Protein AF-A0A821P5X2-F1 (afdb_monomer)

Solvent-accessible surface area (backbone atoms only — not comparable to full-atom values): 7402 Å² total; per-residue (Å²): 134,87,76,95,68,91,84,86,87,85,86,79,69,76,89,75,62,53,78,92,80,50,93,71,82,62,46,75,46,75,87,76,58,95,51,33,59,87,66,76,84,82,69,52,47,79,42,62,74,98,59,90,81,87,87,83,86,78,93,79,87,85,86,77,58,62,74,90,78,35,61,57,41,38,69,57,54,73,70,62,34,49,49,31,41,74,73,73,42,60,81,53,32,83,54,47,29,47,82,56,71,49,66,64,84,132

Secondary structure (DSSP, 8-state):
----S--------TTS--TTT-SS-SEEE----TTB---TTTSPEEE-TTS------------PPPTTS--EEEEPPHHHHHHIIIII-TTTTTT-EEEEEEEPP-

Structure (mmCIF, N/CA/C/O backbone):
data_AF-A0A821P5X2-F1
#
_entry.id   AF-A0A821P5X2-F1
#
loop_
_atom_site.group_PDB
_atom_site.id
_atom_site.type_symbol
_atom_site.label_atom_id
_atom_site.label_alt_id
_atom_site.label_comp_id
_atom_site.label_asym_id
_atom_site.label_entity_id
_atom_site.label_seq_id
_atom_site.pdbx_PDB_ins_code
_atom_site.Cartn_x
_atom_site.Cartn_y
_atom_site.Cartn_z
_atom_site.occupancy
_atom_site.B_iso_or_equiv
_atom_site.auth_seq_id
_atom_site.auth_comp_id
_atom_site.auth_asym_id
_atom_site.auth_atom_id
_atom_site.pdbx_PDB_model_num
ATOM 1 N N . MET A 1 1 ? -8.669 -6.303 -26.177 1.00 47.72 1 MET A N 1
ATOM 2 C CA . MET A 1 1 ? -9.513 -6.062 -24.988 1.00 47.72 1 MET A CA 1
ATOM 3 C C . MET A 1 1 ? -9.014 -4.784 -24.350 1.00 47.72 1 MET A C 1
ATOM 5 O O . MET A 1 1 ? -7.823 -4.696 -24.086 1.00 47.72 1 MET A O 1
ATOM 9 N N . MET A 1 2 ? -9.874 -3.777 -24.230 1.00 43.12 2 MET A N 1
ATOM 10 C CA . MET A 1 2 ? -9.540 -2.514 -23.574 1.00 43.12 2 MET A CA 1
ATOM 11 C C . MET A 1 2 ? -9.728 -2.741 -22.071 1.00 43.12 2 MET A C 1
ATOM 13 O O . MET A 1 2 ? -10.819 -3.114 -21.650 1.00 43.12 2 MET A O 1
ATOM 17 N N . TYR A 1 3 ? -8.658 -2.627 -21.289 1.00 58.06 3 TYR A N 1
ATOM 18 C CA . TYR A 1 3 ? -8.749 -2.663 -19.832 1.00 58.06 3 TYR A CA 1
ATOM 19 C C . TYR A 1 3 ? -9.054 -1.236 -19.364 1.00 58.06 3 TYR A C 1
ATOM 21 O O . TYR A 1 3 ? -8.203 -0.361 -19.505 1.00 58.06 3 TYR A O 1
ATOM 29 N N . GLU A 1 4 ? -10.259 -0.981 -18.852 1.00 76.00 4 GLU A N 1
ATOM 30 C CA . GLU A 1 4 ? -10.622 0.314 -18.257 1.00 76.00 4 GLU A CA 1
ATOM 31 C C . GLU A 1 4 ? -10.053 0.423 -16.836 1.00 76.00 4 GLU A C 1
ATOM 33 O O . GLU A 1 4 ? -10.744 0.237 -15.839 1.00 76.00 4 GLU A O 1
ATOM 38 N N . GLY A 1 5 ? -8.747 0.660 -16.748 1.00 83.75 5 GLY A N 1
ATOM 39 C CA . GLY A 1 5 ? -8.027 0.783 -15.486 1.00 83.75 5 GLY A CA 1
ATOM 40 C C . GLY A 1 5 ? -6.762 1.622 -15.622 1.00 83.75 5 GLY A C 1
ATOM 41 O O . GLY A 1 5 ? -6.479 2.203 -16.670 1.00 83.75 5 GLY A O 1
ATOM 42 N N . LEU A 1 6 ? -5.982 1.688 -14.546 1.00 88.19 6 LEU A N 1
ATOM 43 C CA . LEU A 1 6 ? -4.728 2.430 -14.524 1.00 88.19 6 LEU A CA 1
ATOM 44 C C . LEU A 1 6 ? -3.630 1.656 -15.266 1.00 88.19 6 LEU A C 1
ATOM 46 O O . LEU A 1 6 ? -3.266 0.551 -14.871 1.00 88.19 6 LEU A O 1
ATOM 50 N N . SER A 1 7 ? -3.075 2.261 -16.315 1.00 90.62 7 SER A N 1
ATOM 51 C CA . SER A 1 7 ? -1.924 1.731 -17.047 1.00 90.62 7 SER A CA 1
ATOM 52 C C . SER A 1 7 ? -0.751 2.694 -16.920 1.00 90.62 7 SER A C 1
ATOM 54 O O . SER A 1 7 ? -0.793 3.801 -17.453 1.00 90.62 7 SER A O 1
ATOM 56 N N . ILE A 1 8 ? 0.303 2.268 -16.223 1.00 90.00 8 ILE A N 1
ATOM 57 C CA . ILE A 1 8 ? 1.513 3.068 -16.004 1.00 90.00 8 ILE A CA 1
ATOM 58 C C . ILE A 1 8 ? 2.733 2.286 -16.483 1.00 90.00 8 ILE A C 1
ATOM 60 O O . ILE A 1 8 ? 2.863 1.090 -16.233 1.00 90.00 8 ILE A O 1
ATOM 64 N N . THR A 1 9 ? 3.652 2.984 -17.150 1.00 91.44 9 THR A N 1
ATOM 65 C CA . THR A 1 9 ? 4.991 2.477 -17.466 1.00 91.44 9 THR A CA 1
ATOM 66 C C . THR A 1 9 ? 6.016 3.221 -16.623 1.00 91.44 9 THR A C 1
ATOM 68 O O . THR A 1 9 ? 6.053 4.448 -16.633 1.00 91.44 9 THR A O 1
ATOM 71 N N . PHE A 1 10 ? 6.855 2.478 -15.906 1.00 88.06 10 PHE A N 1
ATOM 72 C CA . PHE A 1 10 ? 7.896 3.039 -15.050 1.00 88.06 10 PHE A CA 1
ATOM 73 C C . PHE A 1 10 ? 9.279 2.839 -15.664 1.00 88.06 10 PHE A C 1
ATOM 75 O O . PHE A 1 10 ? 9.603 1.761 -16.165 1.00 88.06 10 PHE A O 1
ATOM 82 N N . TYR A 1 11 ? 10.118 3.865 -15.553 1.00 88.38 11 TYR A N 1
ATOM 83 C CA . TYR A 1 11 ? 11.547 3.772 -15.821 1.00 88.38 11 TYR A CA 1
ATOM 84 C C . TYR A 1 11 ? 12.305 3.631 -14.496 1.00 88.38 11 TYR A C 1
ATOM 86 O O . TYR A 1 11 ? 12.151 4.467 -13.609 1.00 88.38 11 TYR A O 1
ATOM 94 N N . ILE A 1 12 ? 13.121 2.579 -14.361 1.00 84.75 12 ILE A N 1
ATOM 95 C CA . ILE A 1 12 ? 13.922 2.325 -13.153 1.00 84.75 12 ILE A CA 1
ATOM 96 C C . ILE A 1 12 ? 15.410 2.520 -13.481 1.00 84.75 12 ILE A C 1
ATOM 98 O O . ILE A 1 12 ? 15.993 1.674 -14.171 1.00 84.75 12 ILE A O 1
ATOM 102 N N . PRO A 1 13 ? 16.055 3.596 -12.995 1.00 83.31 13 PRO A N 1
ATOM 103 C CA . PRO A 1 13 ? 17.463 3.863 -13.264 1.00 83.31 13 PRO A CA 1
ATOM 104 C C . PRO A 1 13 ? 18.374 2.993 -12.380 1.00 83.31 13 PRO A C 1
ATOM 106 O O . PRO A 1 13 ? 18.864 3.433 -11.344 1.00 83.31 13 PRO A O 1
ATOM 109 N N . ARG A 1 14 ? 18.659 1.759 -12.816 1.00 77.69 14 ARG A N 1
ATOM 110 C CA . ARG A 1 14 ? 19.507 0.791 -12.076 1.00 77.69 14 ARG A CA 1
ATOM 111 C C . ARG A 1 14 ? 20.960 1.228 -11.844 1.00 77.69 14 ARG A C 1
ATOM 113 O O . ARG A 1 14 ? 21.694 0.582 -11.115 1.00 77.69 14 ARG A O 1
ATOM 120 N N . HIS A 1 15 ? 21.415 2.297 -12.488 1.00 80.69 15 HIS A N 1
ATOM 121 C CA . HIS A 1 15 ? 22.753 2.849 -12.254 1.00 80.69 15 HIS A CA 1
ATOM 122 C C . HIS A 1 15 ? 22.799 3.789 -11.037 1.00 80.69 15 HIS A C 1
ATOM 124 O O . HIS A 1 15 ? 23.883 4.175 -10.614 1.00 80.69 15 HIS A O 1
ATOM 130 N N . LEU A 1 16 ? 21.639 4.167 -10.485 1.00 77.94 16 LEU A N 1
ATOM 131 C CA . LEU A 1 16 ? 21.517 5.027 -9.303 1.00 77.94 16 LEU A CA 1
ATOM 132 C C . LEU A 1 16 ? 21.188 4.238 -8.027 1.00 77.94 16 LEU A C 1
ATOM 134 O O . LEU A 1 16 ? 21.094 4.827 -6.952 1.00 77.94 16 LEU A O 1
ATOM 138 N N . SER A 1 17 ? 20.989 2.920 -8.121 1.00 73.94 17 SER A N 1
ATOM 139 C CA . SER A 1 17 ? 20.738 2.068 -6.959 1.00 73.94 17 SER A CA 1
ATOM 140 C C . SER A 1 17 ? 22.025 1.846 -6.169 1.00 73.94 17 SER A C 1
ATOM 142 O O . SER A 1 17 ? 23.042 1.418 -6.715 1.00 73.94 17 SER A O 1
ATOM 144 N N . PHE A 1 18 ? 21.973 2.133 -4.868 1.00 76.31 18 PHE A N 1
ATOM 145 C CA . PHE A 1 18 ? 23.083 1.918 -3.947 1.00 76.31 18 PHE A CA 1
ATOM 146 C C . PHE A 1 18 ? 23.133 0.438 -3.532 1.00 76.31 18 PHE A C 1
ATOM 148 O O . PHE A 1 18 ? 22.238 -0.017 -2.809 1.00 76.31 18 PHE A O 1
ATOM 155 N N . PRO A 1 19 ? 24.172 -0.324 -3.921 1.00 66.25 19 PRO A N 1
ATOM 156 C CA . PRO A 1 19 ? 24.204 -1.777 -3.717 1.00 66.25 19 PRO A CA 1
ATOM 157 C C . PRO A 1 19 ? 24.166 -2.206 -2.243 1.00 66.25 19 PRO A C 1
ATOM 159 O O . PRO A 1 19 ? 23.779 -3.324 -1.932 1.00 66.25 19 PRO A O 1
ATOM 162 N N . SER A 1 20 ? 24.571 -1.325 -1.324 1.00 66.81 20 SER A N 1
ATOM 163 C CA . SER A 1 20 ? 24.594 -1.588 0.120 1.00 66.81 20 SER A CA 1
ATOM 164 C C . SER A 1 20 ? 23.249 -1.377 0.819 1.00 66.81 20 SER A C 1
ATOM 166 O O . SER A 1 20 ? 23.094 -1.800 1.963 1.00 66.81 20 SER A O 1
ATOM 168 N N . THR A 1 21 ? 22.283 -0.723 0.170 1.00 64.12 21 THR A N 1
ATOM 169 C CA . THR A 1 21 ? 20.966 -0.415 0.755 1.00 64.12 21 THR A CA 1
ATOM 170 C C . THR A 1 21 ? 19.804 -1.022 -0.026 1.00 64.12 21 THR A C 1
ATOM 172 O O . THR A 1 21 ? 18.703 -1.135 0.511 1.00 64.12 21 THR A O 1
ATOM 175 N N . THR A 1 22 ? 20.037 -1.455 -1.267 1.00 65.06 22 THR A N 1
ATOM 176 C CA . THR A 1 22 ? 19.025 -2.076 -2.130 1.00 65.06 22 THR A CA 1
ATOM 177 C C . THR A 1 22 ? 19.357 -3.548 -2.359 1.00 65.06 22 THR A C 1
ATOM 179 O O . THR A 1 22 ? 20.250 -3.889 -3.124 1.00 65.06 22 THR A O 1
ATOM 182 N N . PHE A 1 23 ? 18.645 -4.435 -1.656 1.00 57.81 23 PHE A N 1
ATOM 183 C CA . PHE A 1 23 ? 18.826 -5.890 -1.770 1.00 57.81 23 PHE A CA 1
ATOM 184 C C . PHE A 1 23 ? 18.088 -6.500 -2.974 1.00 57.81 23 PHE A C 1
ATOM 186 O O . PHE A 1 23 ? 18.386 -7.625 -3.364 1.00 57.81 23 PHE A O 1
ATOM 193 N N . GLU A 1 24 ? 17.137 -5.774 -3.569 1.00 66.50 24 GLU A N 1
ATOM 194 C CA . GLU A 1 24 ? 16.367 -6.222 -4.731 1.00 66.50 24 GLU A CA 1
ATOM 195 C C . GLU A 1 24 ? 16.063 -5.053 -5.678 1.00 66.50 24 GLU A C 1
ATOM 197 O O . GLU A 1 24 ? 15.624 -3.988 -5.241 1.00 66.50 24 GLU A O 1
ATOM 202 N N . ASP A 1 25 ? 16.245 -5.282 -6.981 1.00 69.81 25 ASP A N 1
ATOM 203 C CA . ASP A 1 25 ? 15.838 -4.355 -8.037 1.00 69.81 25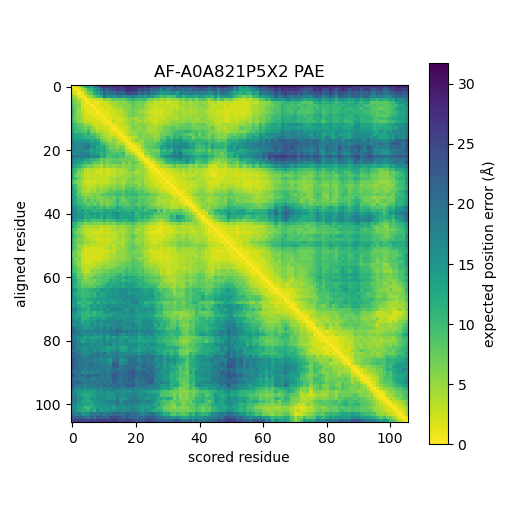 ASP A CA 1
ATOM 204 C C . ASP A 1 25 ? 14.332 -4.478 -8.308 1.00 69.81 25 ASP A C 1
ATOM 206 O O . ASP A 1 25 ? 13.842 -5.545 -8.697 1.00 69.81 25 ASP A O 1
ATOM 210 N N . GLY A 1 26 ? 13.591 -3.375 -8.198 1.00 77.00 26 GLY A N 1
ATOM 211 C CA . GLY A 1 26 ? 12.186 -3.346 -8.595 1.00 77.00 26 GLY A CA 1
ATOM 212 C C . GLY A 1 26 ? 11.392 -2.174 -8.048 1.00 77.00 26 GLY A C 1
ATOM 213 O O . GLY A 1 26 ? 11.948 -1.181 -7.587 1.00 77.00 26 GLY A O 1
ATOM 214 N N . LEU A 1 27 ? 10.071 -2.295 -8.149 1.00 84.62 27 LEU A N 1
ATOM 215 C CA . LEU A 1 27 ? 9.117 -1.326 -7.614 1.00 84.62 27 LEU A CA 1
ATOM 216 C C . LEU A 1 27 ? 8.353 -1.955 -6.458 1.00 84.62 27 LEU A C 1
ATOM 218 O O . LEU A 1 27 ? 8.014 -3.135 -6.502 1.00 84.62 27 LEU A O 1
ATOM 222 N N . ALA A 1 28 ? 8.041 -1.150 -5.452 1.00 85.12 28 ALA A N 1
ATOM 223 C CA . ALA A 1 28 ? 7.081 -1.507 -4.424 1.00 85.12 28 ALA A CA 1
ATOM 224 C C . ALA A 1 28 ? 5.737 -0.861 -4.780 1.00 85.12 28 ALA A C 1
ATOM 226 O O . ALA A 1 28 ? 5.635 0.361 -4.849 1.00 85.12 28 ALA A O 1
ATOM 227 N N . LEU A 1 29 ? 4.723 -1.683 -5.037 1.00 86.19 29 LEU A N 1
ATOM 228 C CA . LEU A 1 29 ? 3.350 -1.244 -5.246 1.00 86.19 29 LEU A CA 1
ATOM 229 C C . LEU A 1 29 ? 2.585 -1.293 -3.925 1.00 86.19 29 LEU A C 1
ATOM 231 O O . LEU A 1 29 ? 2.657 -2.285 -3.200 1.00 86.19 29 LEU A O 1
ATOM 235 N N . PHE A 1 30 ? 1.811 -0.241 -3.674 1.00 85.50 30 PHE A N 1
ATOM 236 C CA . PHE A 1 30 ? 0.891 -0.115 -2.553 1.00 85.50 30 PHE A CA 1
ATOM 237 C C . PHE A 1 30 ? -0.480 0.320 -3.052 1.00 85.50 30 PHE A C 1
ATOM 239 O O . PHE A 1 30 ? -0.575 1.187 -3.918 1.00 85.50 30 PHE A O 1
ATOM 246 N N . LEU A 1 31 ? -1.526 -0.280 -2.489 1.00 83.31 31 LEU A N 1
ATOM 247 C CA . LEU A 1 31 ? -2.912 0.141 -2.657 1.00 83.31 31 LEU A CA 1
ATOM 248 C C . LEU A 1 31 ? -3.432 0.531 -1.272 1.00 83.31 31 LEU A C 1
ATOM 250 O O . LEU A 1 31 ? -3.281 -0.246 -0.332 1.00 83.31 31 LEU A O 1
ATOM 254 N N . HIS A 1 32 ? -3.993 1.727 -1.152 1.00 81.00 32 HIS A N 1
ATOM 255 C CA . HIS A 1 32 ? -4.572 2.253 0.082 1.00 81.00 32 HIS A CA 1
ATOM 256 C C . HIS A 1 32 ? -5.752 3.165 -0.270 1.00 81.00 32 HIS A C 1
ATOM 258 O O . HIS A 1 32 ? -5.854 3.618 -1.416 1.00 81.00 32 HIS A O 1
ATOM 264 N N . ASP A 1 33 ? -6.642 3.420 0.686 1.00 78.19 33 ASP A N 1
ATOM 265 C CA . ASP A 1 33 ? -7.697 4.416 0.491 1.00 78.19 33 ASP A CA 1
ATOM 266 C C . ASP A 1 33 ? -7.110 5.839 0.531 1.00 78.19 33 ASP A C 1
ATOM 268 O O . ASP A 1 33 ? -6.065 6.086 1.134 1.00 78.19 33 ASP A O 1
ATOM 272 N N . ASN A 1 34 ? -7.779 6.801 -0.113 1.00 76.62 34 ASN A N 1
ATOM 273 C CA . ASN A 1 34 ? -7.281 8.181 -0.228 1.00 76.62 34 ASN A CA 1
ATOM 274 C C . ASN A 1 34 ? -7.032 8.860 1.131 1.00 76.62 34 ASN A C 1
ATOM 276 O O . ASN A 1 34 ? -6.164 9.724 1.228 1.00 76.62 34 ASN A O 1
ATOM 280 N N . ASP A 1 35 ? -7.775 8.446 2.158 1.00 70.94 35 ASP A N 1
ATOM 281 C CA . ASP A 1 35 ? -7.722 9.013 3.509 1.00 70.94 35 ASP A CA 1
ATOM 282 C C . ASP A 1 35 ? -6.730 8.255 4.424 1.00 70.94 35 ASP A C 1
ATOM 284 O O . ASP A 1 35 ? -6.538 8.587 5.597 1.00 70.94 35 ASP A O 1
ATOM 288 N N . GLU A 1 36 ? -6.078 7.215 3.898 1.00 71.69 36 GLU A N 1
ATOM 289 C CA . GLU A 1 36 ? -5.126 6.385 4.630 1.00 71.69 36 GLU A CA 1
ATOM 290 C C . GLU A 1 36 ? -3.678 6.795 4.363 1.00 71.69 36 GLU A C 1
ATOM 292 O O . GLU A 1 36 ? -3.295 7.227 3.273 1.00 71.69 36 GLU A O 1
ATOM 297 N N . LEU A 1 37 ? -2.826 6.581 5.365 1.00 69.75 37 LEU A N 1
ATOM 298 C CA . LEU A 1 37 ? -1.387 6.744 5.196 1.00 69.75 37 LEU A CA 1
ATOM 299 C C . LEU A 1 37 ? -0.788 5.603 4.379 1.00 69.75 37 LEU A C 1
ATOM 301 O O . LEU A 1 37 ? -0.934 4.428 4.723 1.00 69.75 37 LEU A O 1
ATOM 305 N N . ALA A 1 38 ? 0.011 5.961 3.375 1.00 66.19 38 ALA A N 1
ATOM 306 C CA . ALA A 1 38 ? 0.807 5.020 2.597 1.00 66.19 38 ALA A CA 1
ATOM 307 C C . ALA A 1 38 ? 1.968 4.431 3.432 1.00 66.19 38 ALA A C 1
ATOM 309 O O . ALA A 1 38 ? 3.124 4.849 3.329 1.00 66.19 38 ALA A O 1
ATOM 310 N N . PHE A 1 39 ? 1.683 3.441 4.283 1.00 65.75 39 PHE A N 1
ATOM 311 C CA . PHE A 1 39 ? 2.704 2.737 5.064 1.00 65.75 39 PHE A CA 1
ATOM 312 C C . PHE A 1 39 ? 3.412 1.656 4.234 1.00 65.75 39 PHE A C 1
ATOM 314 O O . PHE A 1 39 ? 2.985 0.504 4.155 1.00 65.75 39 PHE A O 1
ATOM 321 N N . MET A 1 40 ? 4.560 2.028 3.659 1.00 60.06 40 MET A N 1
ATOM 322 C CA . MET A 1 40 ? 5.279 1.226 2.661 1.00 60.06 40 MET A CA 1
ATOM 323 C C . MET A 1 40 ? 6.034 -0.022 3.175 1.00 60.06 40 MET A C 1
ATOM 325 O O . MET A 1 40 ? 6.693 -0.711 2.396 1.00 60.06 40 MET A O 1
ATOM 329 N N . VAL A 1 41 ? 6.024 -0.329 4.474 1.00 58.25 41 VAL A N 1
ATOM 330 C CA . VAL A 1 41 ? 6.962 -1.335 5.022 1.00 58.25 41 VAL A CA 1
ATOM 331 C C . VAL A 1 41 ? 6.378 -2.748 5.070 1.00 58.25 41 VAL A C 1
ATOM 333 O O . VAL A 1 41 ? 7.121 -3.705 4.873 1.00 58.25 41 VAL A O 1
ATOM 336 N N . LYS A 1 42 ? 5.071 -2.908 5.314 1.00 59.25 42 LYS A N 1
ATOM 337 C CA . LYS A 1 42 ? 4.475 -4.239 5.550 1.00 59.25 42 LYS A CA 1
ATOM 338 C C . LYS A 1 42 ? 3.617 -4.778 4.403 1.00 59.25 42 LYS A C 1
ATOM 340 O O . LYS A 1 42 ? 3.627 -5.984 4.187 1.00 59.25 42 LYS A O 1
ATOM 345 N N . ASN A 1 43 ? 2.967 -3.909 3.627 1.00 64.56 43 ASN A N 1
ATOM 346 C CA . ASN A 1 43 ? 1.921 -4.325 2.679 1.00 64.56 43 ASN A CA 1
ATOM 347 C C . ASN A 1 43 ? 2.301 -4.123 1.202 1.00 64.56 43 ASN A C 1
ATOM 349 O O . ASN A 1 43 ? 1.426 -3.910 0.363 1.00 64.56 43 ASN A O 1
ATOM 353 N N . SER A 1 44 ? 3.599 -4.144 0.868 1.00 78.88 44 SER A N 1
ATOM 354 C CA . SER A 1 44 ? 4.028 -3.948 -0.524 1.00 78.88 44 SER A CA 1
ATOM 355 C C . SER A 1 44 ? 3.846 -5.207 -1.334 1.00 78.88 44 SER A C 1
ATOM 357 O O . SER A 1 44 ? 4.224 -6.298 -0.912 1.00 78.88 44 SER A O 1
ATOM 359 N N . ILE A 1 45 ? 3.462 -5.011 -2.587 1.00 85.06 45 ILE A N 1
ATOM 360 C CA . ILE A 1 45 ? 3.703 -5.992 -3.636 1.00 85.06 45 ILE A CA 1
ATOM 361 C C . ILE A 1 45 ? 4.972 -5.574 -4.375 1.00 85.06 45 ILE A C 1
ATOM 363 O O . ILE A 1 45 ? 5.059 -4.468 -4.906 1.00 85.06 45 ILE A O 1
ATOM 367 N N . ARG A 1 46 ? 5.974 -6.453 -4.419 1.00 86.06 46 ARG A N 1
ATOM 368 C CA . ARG A 1 46 ? 7.201 -6.203 -5.185 1.00 86.06 46 ARG A CA 1
ATOM 369 C C . ARG A 1 46 ? 6.989 -6.562 -6.651 1.00 86.06 46 ARG A C 1
ATOM 371 O O . ARG A 1 46 ? 6.618 -7.687 -6.974 1.00 86.06 46 ARG A O 1
ATOM 378 N N . LEU A 1 47 ? 7.259 -5.612 -7.540 1.00 88.00 47 LEU A N 1
ATOM 379 C CA . LEU A 1 47 ? 7.135 -5.764 -8.984 1.00 88.00 47 LEU A CA 1
ATOM 380 C C . LEU A 1 47 ? 8.520 -5.819 -9.624 1.00 88.00 47 LEU A C 1
ATOM 382 O O . LEU A 1 47 ? 9.321 -4.886 -9.518 1.00 88.00 47 LEU A O 1
ATOM 386 N N . ARG A 1 48 ? 8.788 -6.919 -10.329 1.00 87.44 48 ARG A N 1
ATOM 387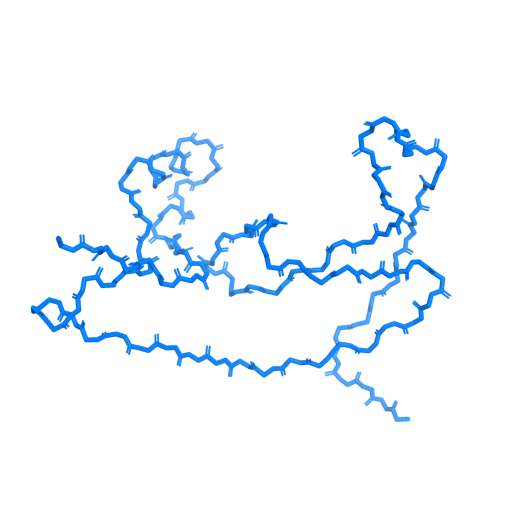 C CA . ARG A 1 48 ? 10.050 -7.124 -11.044 1.00 87.44 48 ARG A CA 1
ATOM 388 C C . ARG A 1 48 ? 10.116 -6.249 -12.306 1.00 87.44 48 ARG A C 1
ATOM 390 O O . ARG A 1 48 ? 9.152 -6.235 -13.073 1.00 87.44 48 ARG A O 1
ATOM 397 N N . PRO A 1 49 ? 11.241 -5.577 -12.593 1.00 88.00 49 PRO A N 1
ATOM 398 C CA . PRO A 1 49 ? 11.386 -4.785 -13.811 1.00 88.00 49 PRO A CA 1
ATOM 399 C C . PRO A 1 49 ? 11.406 -5.641 -15.083 1.00 88.00 49 PRO A C 1
ATOM 401 O O . PRO A 1 49 ? 11.830 -6.794 -15.063 1.00 88.00 49 PRO A O 1
ATOM 404 N N . GLY A 1 50 ? 11.021 -5.037 -16.212 1.00 87.62 50 GLY A N 1
ATOM 405 C CA . GLY A 1 50 ? 11.069 -5.670 -17.539 1.00 87.62 50 GLY A CA 1
ATOM 406 C C . GLY A 1 50 ? 9.908 -6.620 -17.843 1.00 87.62 50 GLY A C 1
ATOM 407 O O . GLY A 1 50 ? 9.885 -7.222 -18.912 1.00 87.62 50 GLY A O 1
ATOM 408 N N . LEU A 1 51 ? 8.944 -6.741 -16.929 1.00 88.62 51 LEU A N 1
ATOM 409 C CA . LEU A 1 51 ? 7.718 -7.511 -17.111 1.00 88.62 51 LEU A CA 1
ATOM 410 C C . LEU A 1 51 ? 6.506 -6.582 -17.040 1.00 88.62 51 LEU A C 1
ATOM 412 O O . LEU A 1 51 ? 6.495 -5.625 -16.263 1.00 88.62 51 LEU A O 1
ATOM 416 N N . ALA A 1 52 ? 5.480 -6.891 -17.831 1.00 90.50 52 ALA A N 1
ATOM 417 C CA . ALA A 1 52 ? 4.164 -6.295 -17.660 1.00 90.50 52 ALA A CA 1
ATOM 418 C C . ALA A 1 52 ? 3.450 -6.999 -16.500 1.00 90.50 52 ALA A C 1
ATOM 420 O O . ALA A 1 52 ? 3.317 -8.224 -16.503 1.00 90.50 52 ALA A O 1
ATOM 421 N N . HIS A 1 53 ? 2.989 -6.224 -15.520 1.00 90.19 53 HIS A N 1
ATOM 422 C CA . HIS A 1 53 ? 2.238 -6.732 -14.373 1.00 90.19 53 HIS A CA 1
ATOM 423 C C . HIS A 1 53 ? 0.773 -6.347 -14.523 1.00 90.19 53 HIS A C 1
ATOM 425 O O . HIS A 1 53 ? 0.460 -5.171 -14.693 1.00 90.19 53 HIS A O 1
ATOM 431 N N . ILE A 1 54 ? -0.120 -7.333 -14.446 1.00 91.19 54 ILE A N 1
ATOM 432 C CA . ILE A 1 54 ? -1.565 -7.102 -14.382 1.00 91.19 54 ILE A CA 1
ATOM 433 C C . ILE A 1 54 ? -1.971 -7.278 -12.928 1.00 91.19 54 ILE A C 1
ATOM 435 O O . ILE A 1 54 ? -1.883 -8.377 -12.384 1.00 91.19 54 ILE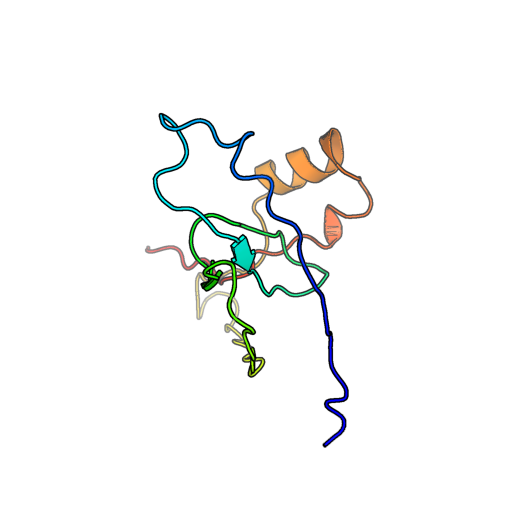 A O 1
ATOM 439 N N . ILE A 1 55 ? -2.390 -6.184 -12.300 1.00 89.44 55 ILE A N 1
ATOM 440 C CA . ILE A 1 55 ? -2.797 -6.177 -10.900 1.00 89.44 55 ILE A CA 1
ATOM 441 C C . ILE A 1 55 ? -4.312 -6.072 -10.840 1.00 89.44 55 ILE A C 1
ATOM 443 O O . ILE A 1 55 ? -4.906 -5.110 -11.322 1.00 89.44 55 ILE A O 1
ATOM 447 N N . THR A 1 56 ? -4.930 -7.071 -10.226 1.00 89.94 56 THR A N 1
ATOM 448 C CA . THR A 1 56 ? -6.355 -7.077 -9.903 1.00 89.94 56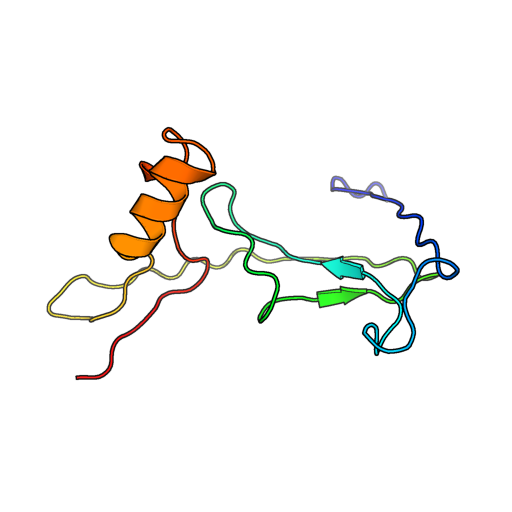 THR A CA 1
ATOM 449 C C . THR A 1 56 ? -6.509 -6.979 -8.399 1.00 89.94 56 THR A C 1
ATOM 451 O O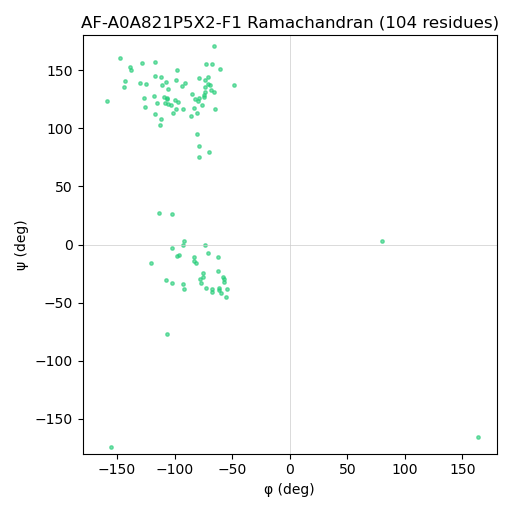 . THR A 1 56 ? -5.802 -7.674 -7.669 1.00 89.94 56 THR A O 1
ATOM 454 N N . TYR A 1 57 ? -7.449 -6.168 -7.931 1.00 86.06 57 TYR A N 1
ATOM 455 C CA . TYR A 1 57 ? -7.726 -6.035 -6.507 1.00 86.06 57 TYR A CA 1
ATOM 456 C C . TYR A 1 57 ? -9.215 -6.215 -6.224 1.00 86.06 57 TYR A C 1
ATOM 458 O O . TYR A 1 57 ? -10.067 -6.002 -7.087 1.00 86.06 57 TYR A O 1
ATOM 466 N N . ARG A 1 58 ? -9.520 -6.608 -4.989 1.00 85.88 58 ARG A N 1
ATOM 467 C CA . ARG A 1 58 ? -10.874 -6.636 -4.441 1.00 85.88 58 ARG A CA 1
ATOM 468 C C . ARG A 1 58 ? -10.854 -5.827 -3.156 1.00 85.88 58 ARG A C 1
ATOM 470 O O . ARG A 1 58 ? -10.144 -6.201 -2.226 1.00 85.88 58 ARG A O 1
ATOM 477 N N . LYS A 1 59 ? -11.626 -4.740 -3.101 1.00 83.81 59 LYS A N 1
ATOM 478 C CA . LYS A 1 59 ? -11.790 -3.977 -1.861 1.00 83.81 59 LYS A CA 1
ATOM 479 C C . LYS A 1 59 ? -12.518 -4.848 -0.832 1.00 83.81 59 LYS A C 1
ATOM 481 O O . LYS A 1 59 ? -13.527 -5.477 -1.156 1.00 83.81 59 LYS A O 1
ATOM 486 N N . SER A 1 60 ? -11.977 -4.907 0.379 1.00 81.06 60 SER A N 1
ATOM 487 C CA . SER A 1 60 ? -12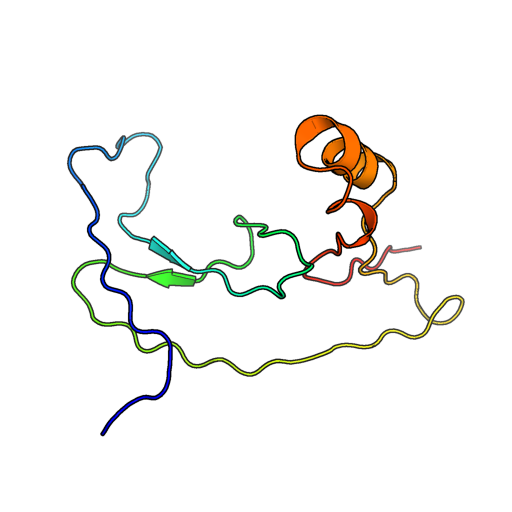.594 -5.565 1.527 1.00 81.06 60 SER A CA 1
ATOM 488 C C . SER A 1 60 ? -12.651 -4.564 2.665 1.00 81.06 60 SER A C 1
ATOM 490 O O . SER A 1 60 ? -11.626 -4.005 3.037 1.00 81.06 60 SER A O 1
ATOM 492 N N . GLU A 1 61 ? -13.838 -4.357 3.220 1.00 78.25 61 GLU A N 1
ATOM 493 C CA . GLU A 1 61 ? -14.043 -3.474 4.364 1.00 78.25 61 GLU A CA 1
ATOM 494 C C . GLU A 1 61 ? -14.284 -4.323 5.607 1.00 78.25 61 GLU A C 1
ATOM 496 O O . GLU A 1 61 ? -15.052 -5.286 5.576 1.00 78.25 61 GLU A O 1
ATOM 501 N N . THR A 1 62 ? -13.610 -3.977 6.702 1.00 75.12 62 THR A N 1
ATOM 502 C CA . THR A 1 62 ? -13.826 -4.617 8.002 1.00 75.12 62 THR A CA 1
ATOM 503 C C . THR A 1 62 ? -14.390 -3.583 8.958 1.00 75.12 62 THR A C 1
ATOM 505 O O . THR A 1 62 ? -13.767 -2.553 9.201 1.00 75.12 62 THR A O 1
ATOM 508 N N . ILE A 1 63 ? -15.571 -3.862 9.504 1.00 77.06 63 ILE A N 1
ATOM 509 C CA . ILE A 1 63 ? -16.237 -2.990 10.472 1.00 77.06 63 ILE A CA 1
ATOM 510 C C . ILE A 1 63 ? -16.125 -3.641 11.847 1.00 77.06 63 ILE A C 1
ATOM 512 O O . ILE A 1 63 ? -16.529 -4.788 12.035 1.00 77.06 63 ILE A O 1
ATOM 516 N N . PHE A 1 64 ? -15.590 -2.898 12.811 1.00 78.31 64 PHE A N 1
ATOM 517 C CA . PHE A 1 64 ? -15.449 -3.351 14.191 1.00 78.31 64 PHE A CA 1
ATOM 518 C C . PHE A 1 64 ? -16.579 -2.792 15.049 1.00 78.31 64 PHE A C 1
ATOM 520 O O . PHE A 1 64 ? -16.968 -1.632 14.908 1.00 78.31 64 PHE A O 1
ATOM 527 N N . LEU A 1 65 ? -17.086 -3.609 15.973 1.00 81.50 65 LEU A N 1
ATOM 528 C CA . LEU A 1 65 ? -17.995 -3.113 17.001 1.00 81.50 65 LEU A CA 1
ATOM 529 C C . LEU A 1 65 ? -17.222 -2.203 17.967 1.00 81.50 65 LEU A C 1
ATOM 531 O O . LEU A 1 65 ? -16.120 -2.570 18.381 1.00 81.50 65 LEU A O 1
ATOM 535 N N . PRO A 1 66 ? -17.779 -1.049 18.374 1.00 77.62 66 PRO A N 1
ATOM 536 C CA . PRO A 1 66 ? -17.114 -0.163 19.320 1.00 77.62 66 PRO A CA 1
ATOM 537 C C . PRO A 1 66 ? -16.976 -0.823 20.700 1.00 77.62 66 PRO A C 1
ATOM 539 O O . PRO A 1 66 ? -17.574 -1.867 20.987 1.00 77.62 66 PRO A O 1
ATOM 542 N N . LYS A 1 67 ? -16.216 -0.182 21.595 1.00 76.75 67 LYS A N 1
ATOM 543 C CA . LYS A 1 67 ? -16.176 -0.569 23.013 1.00 76.75 67 LYS A CA 1
ATOM 544 C C . LYS A 1 67 ? -17.602 -0.733 23.568 1.00 76.75 67 LYS A C 1
ATOM 546 O O . LYS A 1 67 ? -18.449 0.118 23.290 1.00 76.75 67 LYS A O 1
ATOM 551 N N . PRO A 1 68 ? -17.870 -1.787 24.364 1.00 83.94 68 PRO A N 1
ATOM 552 C CA . PRO A 1 68 ? -16.911 -2.721 24.974 1.00 83.94 68 PRO A CA 1
ATOM 553 C C . PRO A 1 68 ? -16.602 -3.987 24.148 1.00 83.94 68 PRO A C 1
ATOM 555 O O . PRO A 1 68 ? -15.871 -4.846 24.627 1.00 83.94 68 PRO A O 1
ATOM 558 N N . TYR A 1 69 ? -17.158 -4.136 22.944 1.00 83.06 69 TYR A N 1
ATOM 559 C CA . TYR A 1 69 ? -17.096 -5.400 22.197 1.00 83.06 69 TYR A CA 1
ATOM 560 C C . TYR A 1 69 ? -15.741 -5.652 21.539 1.00 83.06 69 TYR A C 1
ATOM 562 O O . TYR A 1 69 ? -15.316 -6.799 21.434 1.00 83.06 69 TYR A O 1
ATOM 570 N N . THR A 1 70 ? -15.054 -4.592 21.105 1.00 83.19 70 THR A N 1
ATOM 571 C CA . THR A 1 70 ? -13.677 -4.686 20.616 1.00 83.19 70 THR A CA 1
ATOM 572 C C . THR A 1 70 ? -12.833 -3.515 21.116 1.00 83.19 70 THR A C 1
ATOM 574 O O . THR A 1 70 ? -13.338 -2.420 21.380 1.00 83.19 70 THR A O 1
ATOM 577 N N . ASN A 1 71 ? -11.526 -3.758 21.228 1.00 83.44 71 ASN A N 1
ATOM 578 C CA . ASN A 1 71 ? -10.489 -2.744 21.441 1.00 83.44 71 ASN A CA 1
ATOM 579 C C . ASN A 1 71 ? -9.742 -2.428 20.133 1.00 83.44 71 ASN A C 1
ATOM 581 O O . ASN A 1 71 ? -8.575 -2.040 20.158 1.00 83.44 71 ASN A O 1
ATOM 585 N N . CYS A 1 72 ? -10.400 -2.628 18.991 1.00 81.69 72 CYS A N 1
ATOM 586 C CA . CYS A 1 72 ? -9.827 -2.370 17.680 1.00 81.69 72 CYS A CA 1
ATOM 587 C C . CYS A 1 72 ? -10.141 -0.939 17.236 1.00 81.69 72 CYS A C 1
ATOM 589 O O . CYS A 1 72 ? -11.249 -0.441 17.436 1.00 81.69 72 CYS A O 1
ATOM 591 N N . THR A 1 73 ? -9.166 -0.269 16.630 1.00 77.06 73 THR A N 1
ATOM 592 C CA . THR A 1 73 ? -9.335 1.071 16.064 1.00 77.06 73 THR A CA 1
ATOM 593 C C . THR A 1 73 ? -8.532 1.214 14.779 1.00 77.06 73 THR A C 1
ATOM 595 O O . THR A 1 73 ? -7.400 0.744 14.686 1.00 77.06 73 THR A O 1
ATOM 598 N N . THR A 1 74 ? -9.105 1.900 13.797 1.00 73.12 74 THR A N 1
ATOM 599 C CA . THR A 1 74 ? -8.388 2.413 12.618 1.00 73.12 74 THR A CA 1
ATOM 600 C C . THR A 1 74 ? -7.984 3.877 12.802 1.00 73.12 74 THR A C 1
ATOM 602 O O . THR A 1 74 ? -7.203 4.414 12.022 1.00 73.12 74 THR A O 1
ATOM 605 N N . ALA A 1 75 ? -8.469 4.542 13.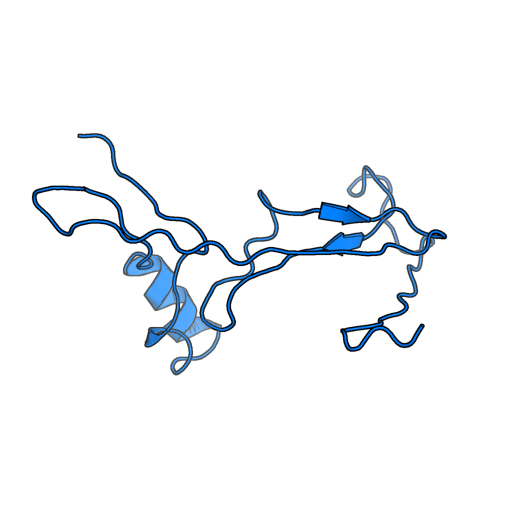857 1.00 74.31 75 ALA A N 1
ATOM 606 C CA . ALA A 1 75 ? -8.098 5.916 14.160 1.00 74.31 75 ALA A CA 1
ATOM 607 C C . ALA A 1 75 ? -6.634 6.006 14.602 1.00 74.31 75 ALA A C 1
ATOM 609 O O . ALA A 1 75 ? -6.177 5.268 15.480 1.00 74.31 75 ALA A O 1
ATOM 610 N N . VAL A 1 76 ? -5.923 6.969 14.025 1.00 73.25 76 VAL A N 1
ATOM 611 C CA . VAL A 1 76 ? -4.534 7.260 14.362 1.00 73.25 76 VAL A CA 1
ATOM 612 C C . VAL A 1 76 ? -4.416 7.902 15.747 1.00 73.25 76 VAL A C 1
ATOM 614 O O . VAL A 1 76 ? -5.198 8.780 16.119 1.00 73.25 76 VAL A O 1
ATOM 617 N N . GLY A 1 77 ? -3.415 7.472 16.523 1.00 72.69 77 GLY A N 1
ATOM 618 C CA . GLY A 1 77 ? -3.150 8.007 17.859 1.00 72.69 77 GLY A CA 1
ATOM 619 C C . GLY A 1 77 ? -2.831 9.510 17.856 1.00 72.69 77 GLY A C 1
ATOM 620 O O . GLY A 1 77 ? -2.262 10.044 16.904 1.00 72.69 77 GLY A O 1
ATOM 621 N N . ARG A 1 78 ? -3.149 10.195 18.964 1.00 73.19 78 ARG A N 1
ATOM 622 C CA . ARG A 1 78 ? -3.058 11.665 19.094 1.00 73.19 78 ARG A CA 1
ATOM 623 C C . ARG A 1 78 ? -1.668 12.233 18.750 1.00 73.19 78 ARG A C 1
ATOM 625 O O . ARG A 1 78 ? -1.585 13.264 18.098 1.00 73.19 78 ARG A O 1
ATOM 632 N N . ASN A 1 79 ? -0.591 11.539 19.126 1.00 73.00 79 ASN A N 1
ATOM 633 C CA . ASN A 1 79 ? 0.783 11.980 18.844 1.00 73.00 79 ASN A CA 1
ATOM 634 C C . ASN A 1 79 ? 1.121 11.936 17.350 1.00 73.00 79 ASN A C 1
ATOM 636 O O . ASN A 1 79 ? 1.760 12.845 16.833 1.00 73.00 79 ASN A O 1
ATOM 640 N N . LEU A 1 80 ? 0.689 10.884 16.652 1.00 71.12 80 LEU A N 1
ATOM 641 C CA . LEU A 1 80 ? 0.950 10.755 15.223 1.00 71.12 80 LEU A CA 1
ATOM 642 C C . LEU A 1 80 ? 0.082 11.751 14.442 1.00 71.12 80 LEU A C 1
ATOM 644 O O . LEU A 1 80 ? 0.575 12.388 13.521 1.00 71.12 80 LEU A O 1
ATOM 648 N N . ARG A 1 81 ? -1.168 11.971 14.875 1.00 72.19 81 ARG A N 1
ATOM 649 C CA . ARG A 1 81 ? -2.029 13.037 14.343 1.00 72.19 81 ARG A CA 1
ATOM 650 C C . ARG A 1 81 ? -1.357 14.410 14.449 1.00 72.19 81 ARG A C 1
ATOM 652 O O . ARG A 1 81 ? -1.301 15.120 13.457 1.00 72.19 81 ARG A O 1
ATOM 659 N N . HIS A 1 82 ? -0.757 14.729 15.596 1.00 72.25 82 HIS A N 1
ATOM 660 C CA . HIS A 1 82 ? -0.038 15.990 15.792 1.00 72.25 82 HIS A CA 1
ATOM 661 C C . HIS A 1 82 ? 1.160 16.163 14.842 1.00 72.25 82 HIS A C 1
ATOM 663 O O . HIS A 1 82 ? 1.393 17.249 14.324 1.00 72.25 82 HIS A O 1
ATOM 669 N N . ILE A 1 83 ? 1.898 15.086 14.551 1.00 70.94 83 ILE A N 1
ATOM 670 C CA . ILE A 1 83 ? 2.973 15.115 13.547 1.00 70.94 83 ILE A CA 1
ATOM 671 C C . ILE A 1 83 ? 2.416 15.501 12.166 1.00 70.94 83 ILE A C 1
ATOM 673 O O . ILE A 1 83 ? 3.025 16.315 11.476 1.00 70.94 83 ILE A O 1
ATOM 677 N N . TYR A 1 84 ? 1.249 14.974 11.781 1.00 68.19 84 TYR A N 1
ATOM 678 C CA . TYR A 1 84 ? 0.590 15.340 10.521 1.00 68.19 84 TYR A CA 1
ATOM 679 C C . TYR A 1 84 ? 0.079 16.781 10.495 1.00 68.19 84 TYR A C 1
ATOM 681 O O . TYR A 1 84 ? 0.256 17.451 9.480 1.00 68.19 84 TYR A O 1
ATOM 689 N N . GLU A 1 85 ? -0.459 17.273 11.613 1.00 69.56 85 GLU A N 1
ATOM 690 C CA . GLU A 1 85 ? -0.898 18.670 11.759 1.00 69.56 85 GLU A CA 1
ATOM 691 C C . GLU A 1 85 ? 0.255 19.664 11.591 1.00 69.56 85 GLU A C 1
ATOM 693 O O . GLU A 1 85 ? 0.068 20.731 11.012 1.00 69.56 85 GLU A O 1
ATOM 698 N N . VAL A 1 86 ? 1.438 19.329 12.114 1.00 69.25 86 VAL A N 1
ATOM 699 C CA . VAL A 1 86 ? 2.576 20.256 12.201 1.00 69.25 86 VAL A CA 1
ATOM 700 C C . VAL A 1 86 ? 3.505 20.167 10.990 1.00 69.25 86 VAL A C 1
ATOM 702 O O . VAL A 1 86 ? 4.043 21.188 10.568 1.00 69.25 86 VAL A O 1
ATOM 705 N N . ILE A 1 87 ? 3.739 18.964 10.454 1.00 66.62 87 ILE A N 1
ATOM 706 C CA . ILE A 1 87 ? 4.800 18.723 9.460 1.00 66.62 87 ILE A CA 1
ATOM 707 C C . ILE A 1 87 ? 4.262 18.624 8.031 1.00 66.62 87 ILE A C 1
ATOM 709 O O . ILE A 1 87 ? 4.967 19.009 7.101 1.00 66.62 87 ILE A O 1
ATOM 713 N N . PHE A 1 88 ? 3.050 18.098 7.839 1.00 67.44 88 PHE A N 1
ATOM 714 C CA . PHE A 1 88 ? 2.547 17.758 6.507 1.00 67.44 88 PHE A CA 1
ATOM 715 C C . PHE A 1 88 ? 1.474 18.741 6.025 1.00 67.44 88 PHE A C 1
ATOM 717 O O . PHE A 1 88 ? 1.770 19.600 5.201 1.00 67.44 88 PHE A O 1
ATOM 724 N N . ASP A 1 89 ? 0.245 18.628 6.531 1.00 66.62 89 ASP A N 1
ATOM 725 C CA . ASP A 1 89 ? -0.867 19.528 6.202 1.00 66.62 89 ASP A CA 1
ATOM 726 C C . ASP A 1 89 ? -1.931 19.447 7.319 1.00 66.62 89 ASP A C 1
ATOM 728 O O . ASP A 1 89 ? -2.450 18.354 7.592 1.00 66.62 89 ASP A O 1
ATOM 732 N N . PRO A 1 90 ? -2.308 20.574 7.953 1.00 64.56 90 PRO A N 1
ATOM 733 C CA . PRO A 1 90 ? -3.360 20.612 8.968 1.00 64.56 90 PRO A CA 1
ATOM 734 C C . PRO A 1 90 ? -4.713 20.073 8.485 1.00 64.56 90 PRO A C 1
ATOM 736 O O . PRO A 1 90 ? -5.480 19.534 9.283 1.00 64.56 90 PRO A O 1
ATOM 739 N N . HIS A 1 91 ? -5.022 20.200 7.192 1.00 61.47 91 HIS A N 1
ATOM 740 C 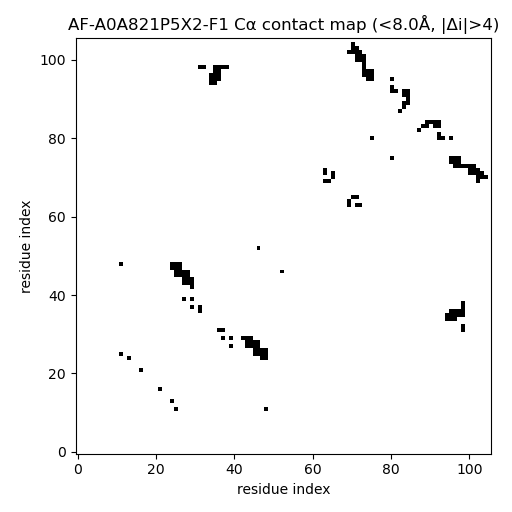CA . HIS A 1 91 ? -6.277 19.725 6.612 1.00 61.47 91 HIS A CA 1
ATOM 741 C C . HIS A 1 91 ? -6.312 18.200 6.450 1.00 61.47 91 HIS A C 1
ATOM 743 O O . HIS A 1 91 ? -7.386 17.607 6.551 1.00 61.47 91 HIS A O 1
ATOM 749 N N . LEU A 1 92 ? -5.151 17.556 6.282 1.00 59.97 92 LEU A N 1
ATOM 750 C CA . LEU A 1 92 ? -5.042 16.097 6.179 1.00 59.97 92 LEU A CA 1
ATOM 751 C C . LEU A 1 92 ? -5.136 15.416 7.548 1.00 59.97 92 LEU A C 1
ATOM 753 O O . LEU A 1 92 ? -5.653 14.307 7.651 1.00 59.97 92 LEU A O 1
ATOM 757 N N . ALA A 1 93 ? -4.707 16.088 8.619 1.00 59.72 93 ALA A N 1
ATOM 758 C CA . ALA A 1 93 ? -4.620 15.517 9.962 1.00 59.72 93 ALA A CA 1
ATOM 759 C C . ALA A 1 93 ? -5.936 14.957 10.534 1.00 59.72 93 ALA A C 1
ATOM 761 O O . ALA A 1 93 ? -5.929 13.996 11.312 1.00 59.72 93 ALA A O 1
ATOM 762 N N . LEU A 1 94 ? -7.075 15.550 10.166 1.00 58.41 94 LEU A N 1
ATOM 763 C CA . LEU A 1 94 ? -8.385 15.104 10.642 1.00 58.41 94 LEU A CA 1
ATOM 764 C C . LEU A 1 94 ? -8.857 13.816 9.960 1.00 58.41 94 LEU A C 1
ATOM 766 O O . LEU A 1 94 ? -9.637 13.080 10.569 1.00 58.41 94 LEU A O 1
ATOM 770 N N . GLN A 1 95 ? -8.355 13.543 8.756 1.00 61.88 95 GLN A N 1
ATOM 771 C CA . GLN A 1 95 ? -8.772 12.438 7.892 1.00 61.88 95 GLN A CA 1
ATOM 772 C C . GLN A 1 95 ? -7.853 11.216 8.002 1.00 61.88 95 GLN A C 1
ATOM 774 O O . GLN A 1 95 ? -8.221 10.143 7.552 1.00 61.88 95 GLN A O 1
ATOM 779 N N . VAL A 1 96 ? -6.703 11.347 8.672 1.00 66.12 96 VAL A N 1
ATOM 780 C CA . VAL A 1 96 ? -5.712 10.272 8.772 1.00 66.12 96 VAL A CA 1
ATOM 781 C C . VAL A 1 96 ? -6.242 9.057 9.543 1.00 66.12 96 VAL A C 1
ATOM 783 O O . VAL A 1 96 ? -6.464 9.121 10.763 1.00 66.12 96 VAL A O 1
ATOM 786 N N . ALA A 1 97 ? -6.343 7.930 8.839 1.00 67.50 97 ALA A N 1
ATOM 787 C CA . ALA A 1 97 ? -6.583 6.600 9.391 1.00 67.50 97 ALA A CA 1
ATOM 788 C C . ALA A 1 97 ? -5.407 5.642 9.111 1.00 67.50 97 ALA A C 1
ATOM 790 O O . ALA A 1 97 ? -4.608 5.842 8.190 1.00 67.50 97 ALA A O 1
ATOM 791 N N . TYR A 1 98 ? -5.283 4.600 9.935 1.00 66.69 98 TYR A N 1
ATOM 792 C CA . TYR A 1 98 ? -4.455 3.441 9.611 1.00 66.69 98 TYR A CA 1
ATOM 793 C C . TYR A 1 98 ? -5.152 2.602 8.540 1.00 66.69 98 TYR A C 1
ATOM 795 O O . TYR A 1 98 ? -6.357 2.382 8.629 1.00 66.69 98 TYR A O 1
ATOM 803 N N . SER A 1 99 ? -4.368 2.070 7.602 1.00 64.06 99 SER A N 1
ATOM 804 C CA . SER A 1 99 ? -4.838 1.140 6.566 1.00 64.06 99 SER A CA 1
ATOM 805 C C . SER A 1 99 ? -5.207 -0.251 7.089 1.00 64.06 99 SER A C 1
ATOM 807 O O . SER A 1 99 ? -5.740 -1.085 6.362 1.00 64.06 99 SER A O 1
ATOM 809 N N . GLU A 1 100 ? -4.926 -0.514 8.366 1.00 65.62 100 GLU A N 1
ATOM 810 C CA . GLU A 1 100 ? -5.301 -1.732 9.072 1.00 65.62 100 GLU A CA 1
ATOM 811 C C . GLU A 1 100 ? -5.806 -1.383 10.472 1.00 65.62 100 GLU A C 1
ATOM 813 O O . GLU A 1 100 ? -5.369 -0.411 11.095 1.00 65.62 100 GLU A O 1
ATOM 818 N N . ALA A 1 101 ? -6.716 -2.201 10.997 1.00 71.25 101 ALA A N 1
ATOM 819 C CA . ALA A 1 101 ? -7.180 -2.035 12.363 1.00 71.25 101 ALA A CA 1
ATOM 820 C C . ALA A 1 101 ? -6.126 -2.509 13.364 1.00 71.25 101 ALA A C 1
ATOM 822 O O . ALA A 1 101 ? -5.652 -3.643 13.311 1.00 71.25 101 ALA A O 1
ATOM 823 N N . LEU A 1 102 ? -5.811 -1.645 14.323 1.00 72.88 102 LEU A N 1
ATOM 824 C CA . LEU A 1 102 ? -4.961 -1.975 15.455 1.00 72.88 102 LEU A CA 1
ATOM 825 C C . LEU A 1 102 ? -5.844 -2.441 16.609 1.00 72.88 102 LEU A C 1
ATOM 827 O O . LEU A 1 102 ? -6.651 -1.666 17.124 1.00 72.88 102 LEU A O 1
ATOM 831 N N . CYS A 1 103 ? -5.686 -3.697 17.012 1.00 77.75 103 CYS A N 1
ATOM 832 C CA . CYS A 1 103 ? -6.369 -4.274 18.164 1.00 77.75 103 CYS A CA 1
ATOM 833 C C . CYS A 1 103 ? -5.390 -4.370 19.335 1.00 77.75 103 CYS A C 1
ATOM 835 O O . CYS A 1 103 ? -4.353 -5.020 19.227 1.00 77.75 103 CYS A O 1
ATOM 837 N N . TYR A 1 104 ? -5.710 -3.705 20.444 1.00 71.44 104 TYR A N 1
ATOM 838 C CA . TYR A 1 104 ? -4.898 -3.769 21.659 1.00 71.44 104 TYR A CA 1
ATOM 839 C C . TYR A 1 104 ? -5.283 -4.997 22.488 1.00 71.44 104 TYR A C 1
AT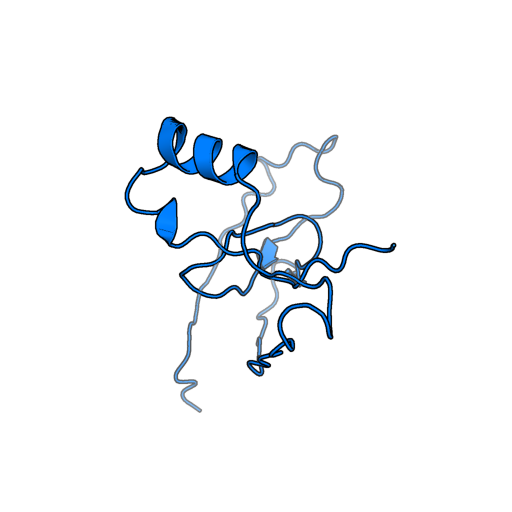OM 841 O O . TYR A 1 104 ? -6.467 -5.196 22.777 1.00 71.44 104 TYR A O 1
ATOM 849 N N . GLU A 1 105 ? -4.291 -5.793 22.883 1.00 69.69 105 GLU A N 1
ATOM 850 C CA . GLU A 1 105 ? -4.463 -6.850 23.885 1.00 69.69 105 GLU A CA 1
ATOM 851 C C . GLU A 1 105 ? -4.663 -6.220 25.277 1.00 69.69 105 GLU A C 1
ATOM 853 O O . GLU A 1 105 ? -4.118 -5.148 25.561 1.00 69.69 105 GLU A O 1
ATOM 858 N N . LEU A 1 106 ? -5.513 -6.847 26.100 1.00 52.06 106 LEU A N 1
ATOM 859 C CA . LEU A 1 106 ? -5.792 -6.446 27.486 1.00 52.06 106 LEU A CA 1
ATOM 860 C C . LEU A 1 106 ? -4.780 -7.060 28.454 1.00 52.06 106 LEU A C 1
ATOM 862 O O . LEU A 1 106 ? -4.478 -8.262 28.283 1.00 52.06 106 LEU A O 1
#

Radius of gyration: 18.2 Å; Cα contacts (8 Å, |Δi|>4): 90; chains: 1; bounding box: 43×28×52 Å

Foldseek 3Di:
DDDPDDDDDDDFDPVPDDVVPDPDDFDWDDDADPLEDPPRPPDTDTDDPPDDDDDDDDDDDDDDDDPPRFQKAQDDDPVVLVCCCPPPHVVSSVSYGHRDIDGDDD

pLDDT: mean 74.9, std 10.45, range [43.12, 91.44]

Sequence (106 aa):
MMYEGLSITFYIPRHLSFPSTTFEDGLALFLHDNDELAFMVKNSIRLRPGLAHIITYRKSETIFLPKPYTNCTTAVGRNLRHIYEVIFDPHLALQVAYSEALCYEL

Mean predicted aligned error: 9.93 Å